Protein AF-A0A6M4AV89-F1 (afdb_monomer_lite)

Structure (mmCIF, N/CA/C/O backbone):
data_AF-A0A6M4AV89-F1
#
_entry.id   AF-A0A6M4AV89-F1
#
loop_
_atom_site.group_PDB
_atom_site.id
_atom_site.type_symbol
_atom_site.label_atom_id
_atom_site.label_alt_id
_atom_site.label_comp_id
_atom_site.label_asym_id
_atom_site.label_entity_id
_atom_site.label_seq_id
_atom_site.pdbx_PDB_ins_code
_atom_site.Cartn_x
_atom_site.Cartn_y
_atom_site.Cartn_z
_atom_site.occupancy
_atom_site.B_iso_or_equiv
_atom_site.auth_seq_id
_atom_site.auth_comp_id
_atom_site.auth_asym_id
_atom_site.auth_atom_id
_atom_site.pdbx_PDB_model_num
ATOM 1 N N . MET A 1 1 ? 10.398 15.473 -44.455 1.00 36.03 1 MET A N 1
ATOM 2 C CA . MET A 1 1 ? 11.781 16.001 -44.522 1.00 36.03 1 MET A CA 1
ATOM 3 C C . MET A 1 1 ? 12.143 16.420 -43.102 1.00 36.03 1 MET A C 1
ATOM 5 O O . MET A 1 1 ? 11.393 17.194 -42.537 1.00 36.03 1 MET A O 1
ATOM 9 N N . ASN A 1 2 ? 12.982 15.649 -42.394 1.00 41.22 2 ASN A N 1
ATOM 10 C CA . ASN A 1 2 ? 14.426 15.905 -42.188 1.00 41.22 2 ASN A CA 1
ATOM 11 C C . ASN A 1 2 ? 14.692 17.334 -41.681 1.00 41.22 2 ASN A C 1
ATOM 13 O O . ASN A 1 2 ? 14.218 18.261 -42.315 1.00 41.22 2 ASN A O 1
ATOM 17 N N . LYS A 1 3 ? 15.496 17.655 -40.669 1.00 43.97 3 LYS A N 1
ATOM 18 C CA . LYS A 1 3 ? 16.497 17.012 -39.793 1.00 43.97 3 LYS A CA 1
ATOM 19 C C . LYS A 1 3 ? 16.878 18.152 -38.812 1.00 43.97 3 LYS A C 1
ATOM 21 O O . LYS A 1 3 ? 16.867 19.303 -39.225 1.00 43.97 3 LYS A O 1
ATOM 26 N N . GLY A 1 4 ? 17.160 17.908 -37.538 1.00 44.53 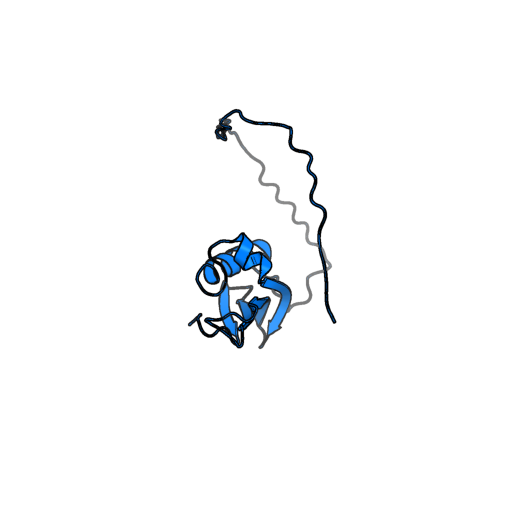4 GLY A N 1
ATOM 27 C CA . GLY A 1 4 ? 18.550 17.876 -37.059 1.00 44.53 4 GLY A CA 1
ATOM 28 C C . GLY A 1 4 ? 18.720 18.804 -35.841 1.00 44.53 4 GLY A C 1
ATOM 29 O O . GLY A 1 4 ? 18.225 19.920 -35.861 1.00 44.53 4 GLY A O 1
ATOM 30 N N . GLN A 1 5 ? 19.139 18.254 -34.698 1.00 44.72 5 GLN A N 1
ATOM 31 C CA . GLN A 1 5 ? 20.504 18.295 -34.125 1.00 44.72 5 GLN A CA 1
ATOM 32 C C . GLN A 1 5 ? 20.781 19.564 -33.284 1.00 44.72 5 GLN A C 1
ATOM 34 O O . GLN A 1 5 ? 20.755 20.667 -33.807 1.00 44.72 5 GLN A O 1
ATOM 39 N N . TRP A 1 6 ? 20.802 19.448 -31.946 1.00 43.47 6 TRP A N 1
ATOM 40 C CA . TRP A 1 6 ? 21.954 19.208 -31.036 1.00 43.47 6 TRP A CA 1
ATOM 41 C C . TRP A 1 6 ? 22.840 20.438 -30.795 1.00 43.47 6 TRP A C 1
ATOM 43 O O . TRP A 1 6 ? 23.576 20.810 -31.697 1.00 43.47 6 TRP A O 1
ATOM 53 N N . ILE A 1 7 ? 22.895 20.928 -29.543 1.00 48.75 7 ILE A N 1
ATOM 54 C CA . ILE A 1 7 ? 24.141 21.393 -28.902 1.00 48.75 7 ILE A CA 1
ATOM 55 C C . ILE A 1 7 ? 24.148 20.970 -27.421 1.00 48.75 7 ILE A C 1
ATOM 57 O O . ILE A 1 7 ? 23.231 21.261 -26.658 1.00 48.75 7 ILE A O 1
ATOM 61 N N . ILE A 1 8 ? 25.223 20.269 -27.064 1.00 50.84 8 ILE A N 1
ATOM 62 C CA . ILE A 1 8 ? 25.720 19.930 -25.726 1.00 50.84 8 ILE A CA 1
ATOM 63 C C . ILE A 1 8 ? 26.709 21.031 -25.315 1.00 50.84 8 ILE A C 1
ATOM 65 O O . ILE A 1 8 ? 27.507 21.422 -26.162 1.00 50.84 8 ILE A O 1
ATOM 69 N N . SER A 1 9 ? 26.707 21.476 -24.050 1.00 49.97 9 SER A N 1
ATOM 70 C CA . SER A 1 9 ? 27.869 21.976 -23.263 1.00 49.97 9 SER A CA 1
ATOM 71 C C . SER A 1 9 ? 27.357 22.398 -21.872 1.00 49.97 9 SER A C 1
ATOM 73 O O . SER A 1 9 ? 26.576 23.333 -21.772 1.00 49.97 9 SER A O 1
ATOM 75 N N . ALA A 1 10 ? 27.505 21.587 -20.821 1.00 47.47 10 ALA A N 1
ATOM 76 C CA . ALA A 1 10 ? 28.694 21.394 -19.978 1.00 47.47 10 ALA A CA 1
ATOM 77 C C . ALA A 1 10 ? 28.934 22.537 -18.973 1.00 47.47 10 ALA A C 1
ATOM 79 O O . ALA A 1 10 ? 29.407 23.594 -19.358 1.00 47.47 10 ALA A O 1
ATOM 80 N N . PHE A 1 11 ? 28.711 22.257 -17.683 1.00 42.94 11 PHE A N 1
ATOM 81 C CA . PHE A 1 11 ? 29.617 22.662 -16.604 1.00 42.94 11 PHE A CA 1
ATOM 82 C C . PHE A 1 11 ? 29.656 21.554 -15.544 1.00 42.94 11 PHE A C 1
ATOM 84 O O . PHE A 1 11 ? 28.674 21.266 -14.866 1.00 42.94 11 PHE A O 1
ATOM 91 N N . VAL A 1 12 ? 30.820 20.914 -15.458 1.00 42.62 12 VAL A N 1
ATOM 92 C CA . VAL A 1 12 ? 31.272 20.073 -14.349 1.00 42.62 12 VAL A CA 1
ATOM 93 C C . VAL A 1 12 ? 32.083 20.976 -13.425 1.00 42.62 12 VAL A C 1
ATOM 95 O O . VAL A 1 12 ? 32.993 21.632 -13.923 1.00 42.62 12 VAL A O 1
ATOM 98 N N . ALA A 1 13 ? 31.791 20.986 -12.121 1.00 39.78 13 ALA A N 1
ATOM 99 C CA . ALA A 1 13 ? 32.787 20.961 -11.037 1.00 39.78 13 ALA A CA 1
ATOM 100 C C . ALA A 1 13 ? 32.139 21.200 -9.661 1.00 39.78 13 ALA A C 1
ATOM 102 O O . ALA A 1 13 ? 31.428 22.180 -9.463 1.00 39.78 13 ALA A O 1
ATOM 103 N N . GLY A 1 14 ? 32.491 20.343 -8.699 1.00 36.69 14 GLY A N 1
ATOM 104 C CA . GLY A 1 14 ? 32.266 20.529 -7.262 1.00 36.69 14 GLY A CA 1
ATOM 105 C C . GLY A 1 14 ? 31.293 19.492 -6.693 1.00 36.69 14 GLY A C 1
ATOM 106 O O . GLY A 1 14 ? 30.134 19.475 -7.065 1.00 36.69 14 GLY A O 1
ATOM 107 N N . ALA A 1 15 ? 31.661 18.580 -5.802 1.00 44.16 15 ALA A N 1
ATOM 108 C CA . ALA A 1 15 ? 32.917 18.345 -5.117 1.00 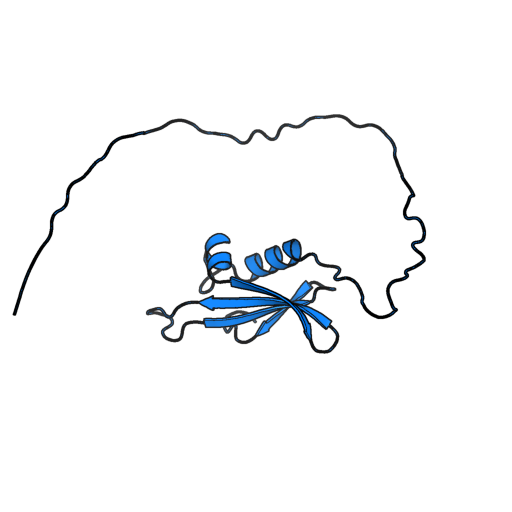44.16 15 ALA A CA 1
ATOM 109 C C . ALA A 1 15 ? 32.973 16.856 -4.739 1.00 44.16 15 ALA A C 1
ATOM 111 O O . ALA A 1 15 ? 31.962 16.246 -4.393 1.00 44.16 15 ALA A O 1
ATOM 112 N N . LEU A 1 16 ? 34.166 16.276 -4.830 1.00 43.59 16 LEU A N 1
ATOM 113 C CA . LEU A 1 16 ? 34.458 14.928 -4.370 1.00 43.59 16 LEU A CA 1
ATOM 114 C C . LEU A 1 16 ? 34.779 14.954 -2.874 1.00 43.59 16 LEU A C 1
ATOM 116 O O . LEU A 1 16 ? 35.595 15.757 -2.436 1.00 43.59 16 LEU A O 1
ATOM 120 N N . ALA A 1 17 ? 34.198 13.969 -2.189 1.00 42.19 17 ALA A N 1
ATOM 121 C CA . ALA A 1 17 ? 34.694 13.289 -0.997 1.00 42.19 17 ALA A CA 1
ATOM 122 C C . ALA A 1 17 ? 34.811 14.095 0.305 1.00 42.19 17 ALA A C 1
ATOM 124 O O . ALA A 1 17 ? 35.595 15.027 0.428 1.00 42.19 17 ALA A O 1
ATOM 125 N N . THR A 1 18 ? 34.168 13.597 1.362 1.00 42.03 18 THR A N 1
ATOM 126 C CA . THR A 1 18 ? 34.865 12.868 2.441 1.00 42.03 18 THR A CA 1
ATOM 127 C C . THR A 1 18 ? 33.878 12.401 3.516 1.00 42.03 18 THR A C 1
ATOM 129 O O . THR A 1 18 ? 32.930 13.104 3.830 1.00 42.03 18 THR A O 1
ATOM 132 N N . ALA A 1 19 ? 34.162 11.218 4.076 1.00 41.62 19 ALA A N 1
ATOM 133 C CA . ALA A 1 19 ? 33.706 10.697 5.371 1.00 41.62 19 ALA A CA 1
ATOM 134 C C . ALA A 1 19 ? 32.179 10.519 5.558 1.00 41.62 19 ALA A C 1
ATOM 136 O O . ALA A 1 19 ? 31.400 11.453 5.620 1.00 41.62 19 ALA A O 1
ATOM 137 N N . GLY A 1 20 ? 31.670 9.296 5.697 1.00 46.81 20 GLY A N 1
ATOM 138 C CA . GLY A 1 20 ? 31.985 8.485 6.872 1.00 46.81 20 GLY A CA 1
ATOM 139 C C . GLY A 1 20 ? 31.285 9.014 8.132 1.00 46.81 20 GLY A C 1
ATOM 140 O O . GLY A 1 20 ? 31.933 9.159 9.160 1.00 46.81 20 GLY A O 1
ATOM 141 N N . ALA A 1 21 ? 29.988 9.328 8.065 1.00 38.69 21 ALA A N 1
ATOM 142 C CA . ALA A 1 21 ? 29.195 9.652 9.247 1.00 38.69 21 ALA A CA 1
ATOM 143 C C . ALA A 1 21 ? 28.581 8.366 9.817 1.00 38.69 21 ALA A C 1
ATOM 145 O O . ALA A 1 21 ? 27.478 7.954 9.462 1.00 38.69 21 ALA A O 1
ATOM 146 N N . TYR A 1 22 ? 29.342 7.720 10.697 1.00 46.75 22 TYR A N 1
ATOM 147 C CA . TYR A 1 22 ? 28.799 6.797 11.682 1.00 46.75 22 TYR A CA 1
ATOM 148 C C . TYR A 1 22 ? 27.762 7.561 12.510 1.00 46.75 22 TYR A C 1
ATOM 150 O O . TYR A 1 22 ? 28.108 8.524 13.194 1.00 46.75 22 TYR A O 1
ATOM 158 N N . ILE A 1 23 ? 26.494 7.151 12.460 1.00 51.59 23 ILE A N 1
ATOM 159 C CA . ILE A 1 23 ? 25.507 7.610 13.437 1.00 51.59 23 ILE A CA 1
ATOM 160 C C . ILE A 1 23 ? 25.878 6.931 14.756 1.00 51.59 23 ILE A C 1
ATOM 162 O O . ILE A 1 23 ? 25.564 5.765 14.991 1.00 51.59 23 ILE A O 1
ATOM 166 N N . ALA A 1 24 ? 26.630 7.648 15.588 1.00 43.03 24 ALA A N 1
ATOM 167 C CA . ALA A 1 24 ? 26.874 7.267 16.964 1.00 43.03 24 ALA A CA 1
ATOM 168 C C . ALA A 1 24 ? 25.541 7.339 17.720 1.00 43.03 24 ALA A C 1
ATOM 170 O O . ALA A 1 24 ? 24.963 8.411 17.894 1.00 43.03 24 ALA A O 1
ATOM 171 N N . ILE A 1 25 ? 25.052 6.179 18.157 1.00 53.78 25 ILE A N 1
ATOM 172 C CA . ILE A 1 25 ? 23.969 6.060 19.130 1.00 53.78 25 ILE A CA 1
ATOM 173 C C . ILE A 1 25 ? 24.508 6.637 20.440 1.00 53.78 25 ILE A C 1
ATOM 175 O O . ILE A 1 25 ? 25.308 6.001 21.129 1.00 53.78 25 ILE A O 1
ATOM 179 N N . GLN A 1 26 ? 24.126 7.871 20.756 1.00 41.09 26 GLN A N 1
ATOM 180 C CA . GLN A 1 26 ? 24.494 8.516 22.008 1.00 41.09 26 GLN A CA 1
ATOM 181 C C . GLN A 1 26 ? 23.652 7.896 23.131 1.00 41.09 26 GLN A C 1
ATOM 183 O O . GLN A 1 26 ? 22.499 8.258 23.352 1.00 41.09 26 GLN A O 1
ATOM 188 N N . TRP A 1 27 ? 24.228 6.908 23.817 1.00 44.50 27 TRP A N 1
ATOM 189 C CA . TRP A 1 27 ? 23.701 6.369 25.067 1.00 44.50 27 TRP A CA 1
ATOM 190 C C . TRP A 1 27 ? 23.871 7.415 26.167 1.00 44.50 27 TRP A C 1
ATOM 192 O O . TRP A 1 27 ? 24.922 7.493 26.801 1.00 44.50 27 TRP A O 1
ATOM 202 N N . ASN A 1 28 ? 22.841 8.229 26.393 1.00 58.66 28 ASN A N 1
ATOM 203 C CA . ASN A 1 28 ? 22.776 9.079 27.572 1.00 58.66 28 ASN A CA 1
ATOM 204 C C . ASN A 1 28 ? 22.069 8.307 28.693 1.00 58.66 28 ASN A C 1
ATOM 206 O O . ASN A 1 28 ? 20.844 8.200 28.737 1.00 58.66 28 ASN A O 1
ATOM 210 N N . ALA A 1 29 ? 22.871 7.710 29.570 1.00 51.22 29 ALA A N 1
ATOM 211 C CA . ALA A 1 29 ? 22.414 7.107 30.809 1.00 51.22 29 ALA A CA 1
ATOM 212 C C . ALA A 1 29 ? 21.998 8.201 31.808 1.00 51.22 29 ALA A C 1
ATOM 214 O O . ALA A 1 29 ? 22.818 9.049 32.147 1.00 51.22 29 ALA A O 1
ATOM 215 N N . MET A 1 30 ? 20.753 8.162 32.293 1.00 49.91 30 MET A N 1
ATOM 216 C CA . MET A 1 30 ? 20.400 7.902 33.705 1.00 49.91 30 MET A CA 1
ATOM 217 C C . MET A 1 30 ? 18.924 8.272 34.006 1.00 49.91 30 MET A C 1
ATOM 219 O O . MET A 1 30 ? 18.468 9.328 33.573 1.00 49.91 30 MET A O 1
ATOM 223 N N . PRO A 1 31 ? 18.183 7.429 34.760 1.00 66.81 31 PRO A N 1
ATOM 224 C CA . PRO A 1 31 ? 16.882 7.747 35.368 1.00 66.81 31 PRO A CA 1
ATOM 225 C C . PRO A 1 31 ? 17.104 8.474 36.722 1.00 66.81 31 PRO A C 1
ATOM 227 O O . PRO A 1 31 ? 18.223 8.408 37.242 1.00 66.81 31 PRO A O 1
ATOM 230 N N . PRO A 1 32 ? 16.111 9.180 37.309 1.00 53.97 32 PRO A N 1
ATOM 231 C CA . PRO A 1 32 ? 15.080 8.497 38.102 1.00 53.97 32 PRO A CA 1
ATOM 232 C C . PRO A 1 32 ? 13.668 9.134 38.072 1.00 53.97 32 PRO A C 1
ATOM 234 O O . PRO A 1 32 ? 13.478 10.302 37.765 1.00 53.97 32 PRO A O 1
ATOM 237 N N . GLU A 1 33 ? 12.698 8.300 38.452 1.00 48.09 33 GLU A N 1
ATOM 238 C CA . GLU A 1 33 ? 11.525 8.631 39.277 1.00 48.09 33 GLU A CA 1
ATOM 239 C C . GLU A 1 33 ? 10.485 9.653 38.781 1.00 48.09 33 GLU A C 1
ATOM 241 O O . GLU A 1 33 ? 10.640 10.864 38.862 1.00 48.09 33 GLU A O 1
ATOM 246 N N . GLY A 1 34 ? 9.305 9.104 38.475 1.00 50.31 34 GLY A N 1
ATOM 247 C CA . GLY A 1 34 ? 8.061 9.610 39.049 1.00 50.31 34 GLY A CA 1
ATOM 248 C C . GLY A 1 34 ? 7.436 10.819 38.366 1.00 50.31 34 GLY A C 1
ATOM 249 O O . GLY A 1 34 ? 7.709 11.955 38.727 1.00 50.31 34 GLY A O 1
ATOM 250 N N . GLN A 1 35 ? 6.452 10.551 37.507 1.00 49.53 35 GLN A N 1
ATOM 251 C CA . GLN A 1 35 ? 5.202 11.314 37.486 1.00 49.53 35 GLN A CA 1
ATOM 252 C C . GLN A 1 35 ? 4.129 10.504 36.755 1.00 49.53 35 GLN A C 1
ATOM 254 O O . GLN A 1 35 ? 3.937 10.583 35.546 1.00 49.53 35 GLN A O 1
ATOM 259 N N . ALA A 1 36 ? 3.420 9.692 37.538 1.00 55.38 36 ALA A N 1
ATOM 260 C CA . ALA A 1 36 ? 2.031 9.401 37.249 1.00 55.38 36 ALA A CA 1
ATOM 261 C C . ALA A 1 36 ? 1.265 10.726 37.369 1.00 55.38 36 ALA A C 1
ATOM 263 O O . ALA A 1 36 ? 0.911 11.143 38.470 1.00 55.38 36 ALA A O 1
ATOM 264 N N . SER A 1 37 ? 1.039 11.401 36.246 1.00 52.88 37 SER A N 1
ATOM 265 C CA . SER A 1 37 ? 0.040 12.462 36.162 1.00 52.88 37 SER A CA 1
ATOM 266 C C . SER A 1 37 ? -1.243 11.848 35.632 1.00 52.88 37 SER A C 1
ATOM 268 O O . SER A 1 37 ? -1.488 11.768 34.432 1.00 52.88 37 SER A O 1
ATOM 270 N N . ALA A 1 38 ? -2.042 11.372 36.584 1.00 54.19 38 ALA A N 1
ATOM 271 C CA . ALA A 1 38 ? -3.478 11.272 36.438 1.00 54.19 38 ALA A CA 1
ATOM 272 C C . ALA A 1 38 ? -4.025 12.693 36.247 1.00 54.19 38 ALA A C 1
ATOM 274 O O . ALA A 1 38 ? -4.198 13.429 37.213 1.00 54.19 38 ALA A O 1
ATOM 275 N N . ASP A 1 39 ? -4.247 13.087 34.998 1.00 52.22 39 ASP A N 1
ATOM 276 C CA . ASP A 1 39 ? -5.026 14.277 34.667 1.00 52.22 39 ASP A CA 1
ATOM 277 C C . ASP A 1 39 ? -5.698 14.082 33.298 1.00 52.22 39 ASP A C 1
ATOM 279 O O . ASP A 1 39 ? -5.430 14.793 32.338 1.00 52.22 39 ASP A O 1
ATOM 283 N N . ASP A 1 40 ? -6.575 13.077 33.203 1.00 41.75 40 ASP A N 1
ATOM 284 C CA . ASP A 1 40 ? -7.628 13.065 32.182 1.00 41.75 40 ASP A CA 1
ATOM 285 C C . ASP A 1 40 ? -8.945 13.388 32.889 1.00 41.75 40 ASP A C 1
ATOM 287 O O . ASP A 1 40 ? -9.735 12.536 33.307 1.00 41.75 40 ASP A O 1
ATOM 291 N N . ARG A 1 41 ? -9.094 14.688 33.160 1.00 52.62 41 ARG A N 1
ATOM 292 C CA . ARG A 1 41 ? -10.342 15.309 33.587 1.00 52.62 41 ARG A CA 1
ATOM 293 C C . ARG A 1 41 ? -11.451 14.877 32.636 1.00 52.62 41 ARG A C 1
ATOM 295 O O . ARG A 1 41 ? -11.374 15.108 31.435 1.00 52.62 41 ARG A O 1
ATOM 302 N N . ALA A 1 42 ? -12.511 14.329 33.222 1.00 48.62 42 ALA A N 1
ATOM 303 C CA . ALA A 1 42 ? -13.796 14.106 32.587 1.00 48.62 42 ALA A CA 1
ATOM 304 C C . ALA A 1 42 ? -14.227 15.345 31.782 1.00 48.62 42 ALA A C 1
ATOM 306 O O . ALA A 1 42 ? -14.687 16.342 32.339 1.00 48.62 42 ALA A O 1
ATOM 307 N N . ASN A 1 43 ? -14.062 15.270 30.463 1.00 52.72 43 ASN A N 1
ATOM 308 C CA . ASN A 1 43 ? -14.690 16.174 29.517 1.00 52.72 43 ASN A CA 1
ATOM 309 C C . ASN A 1 43 ? -16.173 15.762 29.398 1.00 52.72 43 ASN A C 1
ATOM 311 O O . ASN A 1 43 ? -16.448 14.647 28.952 1.00 52.72 43 ASN A O 1
ATOM 315 N N . PRO A 1 44 ? -17.141 16.612 29.790 1.00 53.44 44 PRO A N 1
ATOM 316 C CA . PRO A 1 44 ? -18.569 16.296 29.721 1.00 53.44 44 PRO A CA 1
ATOM 317 C C . PRO A 1 44 ? -19.135 16.275 28.289 1.00 53.44 44 PRO A C 1
ATOM 319 O O . PRO A 1 44 ? -20.302 15.941 28.106 1.00 53.44 44 PRO A O 1
ATOM 322 N N . ASN A 1 45 ? -18.322 16.560 27.267 1.00 47.41 45 ASN A N 1
ATOM 323 C CA . ASN A 1 45 ? -18.639 16.230 25.877 1.00 47.41 45 ASN A CA 1
ATOM 324 C C . ASN A 1 45 ? -18.162 14.805 25.575 1.00 47.41 45 ASN A C 1
ATOM 326 O O . ASN A 1 45 ? -17.172 14.599 24.873 1.00 47.41 45 ASN A O 1
ATOM 330 N N . GLY A 1 46 ? -18.841 13.823 26.171 1.00 45.38 46 GLY A N 1
ATOM 331 C CA . GLY A 1 46 ? -18.574 12.413 25.910 1.00 45.38 46 GLY A CA 1
ATOM 332 C C . GLY A 1 46 ? -18.681 12.113 24.408 1.00 45.38 46 GLY A C 1
ATOM 333 O O . GLY A 1 46 ? -19.586 12.642 23.753 1.00 45.38 46 GLY A O 1
ATOM 334 N N . PRO A 1 47 ? -17.780 11.292 23.837 1.00 49.72 47 PRO A N 1
ATOM 335 C CA . PRO A 1 47 ? -17.928 10.855 22.459 1.00 49.72 47 PRO A CA 1
ATOM 336 C C . PRO A 1 47 ? -19.282 10.161 22.338 1.00 49.72 47 PRO A C 1
ATOM 338 O O . PRO A 1 47 ? -19.608 9.271 23.129 1.00 49.72 47 PRO A O 1
ATOM 341 N N . MET A 1 48 ? -20.093 10.604 21.378 1.00 48.69 48 MET A N 1
ATOM 342 C CA . MET A 1 48 ? -21.332 9.922 21.033 1.00 48.69 48 MET A CA 1
ATOM 343 C C . MET A 1 48 ? -21.028 8.431 20.864 1.00 48.69 48 MET A C 1
ATOM 345 O O . MET A 1 48 ? -20.124 8.048 20.118 1.00 48.69 48 MET A O 1
ATOM 349 N N . ALA A 1 49 ? -21.742 7.603 21.624 1.00 47.03 49 ALA A N 1
ATOM 350 C CA . ALA A 1 49 ? -21.596 6.160 21.620 1.00 47.03 49 ALA A CA 1
ATOM 351 C C . ALA A 1 49 ? -21.666 5.626 20.179 1.00 47.03 49 ALA A C 1
ATOM 353 O O . ALA A 1 49 ? -22.708 5.715 19.535 1.00 47.03 49 ALA A O 1
ATOM 354 N N . GLY A 1 50 ? -20.551 5.086 19.680 1.00 50.75 50 GLY A N 1
ATOM 355 C CA . GLY A 1 50 ? -20.522 4.331 18.425 1.00 50.75 50 GLY A CA 1
ATOM 356 C C . GLY A 1 50 ? -19.272 4.488 17.560 1.00 50.75 50 GLY A C 1
ATOM 357 O O . GLY A 1 50 ? -19.032 3.626 16.723 1.00 50.75 50 GLY A O 1
ATOM 358 N N . GLN A 1 51 ? -18.451 5.524 17.748 1.00 48.03 51 GLN A N 1
ATOM 359 C CA . GLN A 1 51 ? -17.205 5.681 16.985 1.00 48.03 51 GLN A CA 1
ATOM 360 C C . GLN A 1 51 ? -16.015 5.216 17.823 1.00 48.03 51 GLN A C 1
ATOM 362 O O . GLN A 1 51 ? -15.423 5.984 18.577 1.00 48.03 51 GLN A O 1
ATOM 367 N N . THR A 1 52 ? -15.670 3.931 17.722 1.00 59.22 52 THR A N 1
ATOM 368 C CA . THR A 1 52 ? -14.387 3.438 18.232 1.00 59.22 52 THR A CA 1
ATOM 369 C C . THR A 1 52 ? -13.271 4.136 17.467 1.00 59.22 52 THR A C 1
ATOM 371 O O . THR A 1 52 ? -13.114 3.913 16.265 1.00 59.22 52 THR A O 1
ATOM 374 N N . SER A 1 53 ? -12.514 4.990 18.158 1.00 67.56 53 SER A N 1
ATOM 375 C CA . SER A 1 53 ? -11.294 5.581 17.613 1.00 67.56 53 SER A CA 1
ATOM 376 C C . SER A 1 53 ? -10.401 4.475 17.038 1.00 67.56 53 SER A C 1
ATOM 378 O O . SER A 1 53 ? -10.259 3.429 17.683 1.00 67.56 53 SER A O 1
ATOM 380 N N . PRO A 1 54 ? -9.810 4.673 15.846 1.00 70.94 54 PRO A N 1
ATOM 381 C CA . PRO A 1 54 ? -8.934 3.678 15.243 1.00 70.94 54 PRO A CA 1
ATOM 382 C C . PRO A 1 54 ? -7.781 3.363 16.205 1.00 70.94 54 PRO A C 1
ATOM 384 O O . PRO A 1 54 ? -7.133 4.268 16.732 1.00 70.94 54 PRO A O 1
ATOM 387 N N . ARG A 1 55 ? -7.547 2.071 16.464 1.00 83.19 55 ARG A N 1
ATOM 388 C CA . ARG A 1 55 ? -6.454 1.615 17.340 1.00 83.19 55 ARG A CA 1
ATOM 389 C C . ARG A 1 55 ? -5.095 1.753 16.663 1.00 83.19 55 ARG A C 1
ATOM 391 O O . ARG A 1 55 ? -4.101 2.026 17.327 1.00 83.19 55 ARG A O 1
ATOM 398 N N . LEU A 1 56 ? -5.060 1.564 15.348 1.00 88.56 56 LEU A N 1
ATOM 399 C CA . LEU A 1 56 ? -3.895 1.798 14.509 1.00 88.56 56 LEU A CA 1
ATOM 400 C C . LEU A 1 56 ? -3.867 3.246 14.033 1.00 88.56 56 LEU A C 1
ATOM 402 O O . LEU A 1 56 ? -4.805 3.717 13.385 1.00 88.56 56 LEU A O 1
ATOM 406 N N . SER A 1 57 ? -2.751 3.922 14.301 1.00 90.56 57 SER A N 1
ATOM 407 C CA . SER A 1 57 ? -2.449 5.206 13.677 1.00 90.56 57 SER A CA 1
ATOM 408 C C . SER A 1 57 ? -2.168 5.029 12.185 1.00 90.56 57 SER A C 1
ATOM 410 O O . SER A 1 57 ? -1.709 3.972 11.744 1.00 90.56 57 SER A O 1
ATOM 412 N N . GLU A 1 58 ? -2.389 6.090 11.411 1.00 89.88 58 GLU A N 1
ATOM 413 C CA . GLU A 1 58 ? -2.104 6.110 9.973 1.00 89.88 58 GLU A CA 1
ATOM 414 C C . GLU A 1 58 ? -0.648 5.733 9.676 1.00 89.88 58 GLU A C 1
ATOM 416 O O . GLU A 1 58 ? -0.389 4.919 8.800 1.00 89.88 58 GLU A O 1
ATOM 421 N N . GLN A 1 59 ? 0.310 6.255 10.449 1.00 91.31 59 GLN A N 1
ATOM 422 C CA . GLN A 1 59 ? 1.735 5.965 10.266 1.00 91.31 59 GLN A CA 1
ATOM 423 C C . GLN A 1 59 ? 2.073 4.490 10.532 1.00 91.31 59 GLN A C 1
ATOM 425 O O . GLN A 1 59 ? 2.886 3.894 9.817 1.00 91.31 59 GLN A O 1
ATOM 430 N N . ALA A 1 60 ? 1.451 3.883 11.547 1.00 91.44 60 ALA A N 1
ATOM 431 C CA . ALA A 1 60 ? 1.638 2.465 11.833 1.00 91.44 60 ALA A CA 1
ATOM 432 C C . ALA A 1 60 ? 1.049 1.609 10.705 1.00 91.44 60 ALA A C 1
ATOM 434 O O . ALA A 1 60 ? 1.713 0.704 10.203 1.00 91.44 60 ALA A O 1
ATOM 435 N N . ALA A 1 61 ? -0.155 1.946 10.245 1.00 93.25 61 ALA A N 1
ATOM 436 C CA . ALA A 1 61 ? -0.809 1.238 9.158 1.00 93.25 61 ALA A CA 1
ATOM 437 C C . ALA A 1 61 ? -0.086 1.444 7.807 1.00 93.25 61 ALA A C 1
ATOM 439 O O . ALA A 1 61 ? 0.090 0.485 7.064 1.00 93.25 61 ALA A O 1
ATOM 440 N N . GLN A 1 62 ? 0.468 2.629 7.534 1.00 93.19 62 GLN A N 1
ATOM 441 C CA . GLN A 1 62 ? 1.327 2.881 6.371 1.00 93.19 62 GLN A CA 1
ATOM 442 C C . GLN A 1 62 ? 2.604 2.037 6.418 1.00 93.19 62 GLN A C 1
ATOM 444 O O . GLN A 1 62 ? 3.033 1.508 5.396 1.00 93.19 62 GLN A O 1
ATOM 449 N N . THR A 1 63 ? 3.214 1.891 7.596 1.00 93.50 63 THR A N 1
ATOM 450 C CA . THR A 1 63 ? 4.399 1.036 7.758 1.00 93.50 63 THR A CA 1
ATOM 451 C C . THR A 1 63 ? 4.071 -0.414 7.406 1.00 93.50 63 THR A C 1
ATOM 453 O O . THR A 1 63 ? 4.832 -1.046 6.674 1.00 93.50 63 THR A O 1
ATOM 456 N N . ILE A 1 64 ? 2.918 -0.914 7.864 1.00 93.31 64 ILE A N 1
ATOM 457 C CA . ILE A 1 64 ? 2.418 -2.251 7.515 1.00 93.31 64 ILE A CA 1
ATOM 458 C C . ILE A 1 64 ? 2.187 -2.343 6.001 1.00 93.31 64 ILE A C 1
ATOM 460 O O . ILE A 1 64 ? 2.731 -3.240 5.367 1.00 93.31 64 ILE A O 1
ATOM 464 N N . ALA A 1 65 ? 1.475 -1.378 5.409 1.00 94.12 65 ALA A N 1
ATOM 465 C CA . ALA A 1 65 ? 1.197 -1.329 3.974 1.00 94.12 65 ALA A CA 1
ATOM 466 C C . ALA A 1 65 ? 2.474 -1.411 3.126 1.00 94.12 65 ALA A C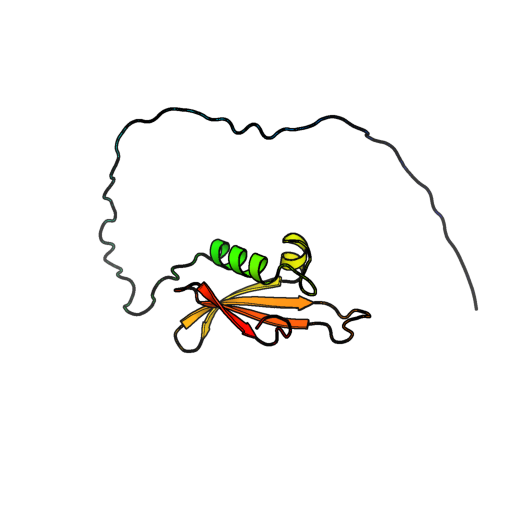 1
ATOM 468 O O . ALA A 1 65 ? 2.569 -2.220 2.203 1.00 94.12 65 ALA A O 1
ATOM 469 N N . VAL A 1 66 ? 3.483 -0.605 3.468 1.00 94.38 66 VAL A N 1
ATOM 470 C CA . VAL A 1 66 ? 4.761 -0.575 2.750 1.00 94.38 66 VAL A CA 1
ATOM 471 C C . VAL A 1 66 ? 5.507 -1.898 2.883 1.00 94.38 66 VAL A C 1
ATOM 473 O O . VAL A 1 66 ? 6.074 -2.364 1.900 1.00 94.38 66 VAL A O 1
ATOM 476 N N . GLN A 1 67 ? 5.509 -2.514 4.069 1.00 94.81 67 GLN A N 1
ATOM 477 C CA . GLN A 1 67 ? 6.145 -3.817 4.270 1.00 94.81 67 GLN A CA 1
ATOM 478 C C . GLN A 1 67 ? 5.438 -4.928 3.487 1.00 94.81 67 GLN A C 1
ATOM 480 O O . GLN A 1 67 ? 6.117 -5.767 2.903 1.00 94.81 67 GLN A O 1
ATOM 485 N N . THR A 1 68 ? 4.104 -4.913 3.431 1.00 93.25 68 THR A N 1
ATOM 486 C CA . THR A 1 68 ? 3.307 -5.877 2.658 1.00 93.25 68 THR A CA 1
ATOM 487 C C . THR A 1 68 ? 3.547 -5.745 1.157 1.00 93.25 68 THR A C 1
ATOM 489 O O . THR A 1 68 ? 3.643 -6.747 0.458 1.00 93.25 68 THR A O 1
ATOM 492 N N . LEU A 1 69 ? 3.657 -4.515 0.657 1.00 93.62 69 LEU A N 1
ATOM 493 C CA . LEU A 1 69 ?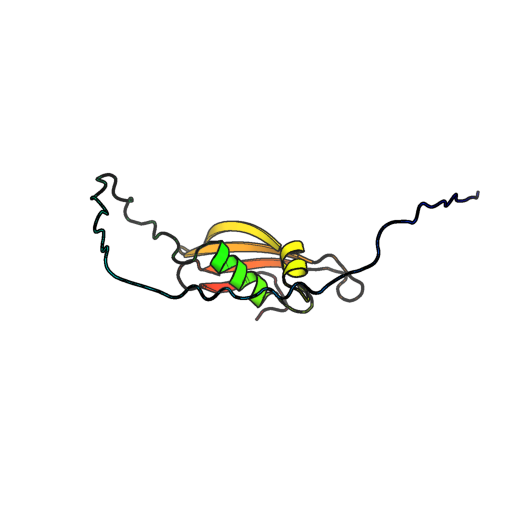 3.858 -4.224 -0.762 1.00 93.62 69 LEU A CA 1
ATOM 494 C C . LEU A 1 69 ? 5.331 -4.262 -1.186 1.00 93.62 69 LEU A C 1
ATOM 496 O O . LEU A 1 69 ? 5.635 -4.012 -2.345 1.00 93.62 69 LEU A O 1
ATOM 500 N N . MET A 1 70 ? 6.274 -4.527 -0.286 1.00 93.56 70 MET A N 1
ATOM 501 C CA . MET A 1 70 ? 7.684 -4.566 -0.660 1.00 93.56 70 MET A CA 1
ATOM 502 C C . MET A 1 70 ? 7.985 -5.842 -1.457 1.00 93.56 70 MET A C 1
ATOM 504 O O . MET A 1 70 ? 7.900 -6.951 -0.938 1.00 93.56 70 MET A O 1
ATOM 508 N N . GLY A 1 71 ? 8.373 -5.683 -2.718 1.00 90.06 71 GLY A N 1
ATOM 509 C CA . GLY A 1 71 ? 8.631 -6.775 -3.650 1.00 90.06 71 GLY A CA 1
ATOM 510 C C . GLY A 1 71 ? 8.271 -6.409 -5.087 1.00 90.06 71 GLY A C 1
ATOM 511 O O . GLY A 1 71 ? 7.707 -5.353 -5.365 1.00 90.06 71 GLY A O 1
ATOM 512 N N . ASP A 1 72 ? 8.610 -7.286 -6.026 1.00 85.75 72 ASP A N 1
ATOM 513 C CA . ASP A 1 72 ? 8.097 -7.182 -7.394 1.00 85.75 72 ASP A CA 1
ATOM 514 C C . ASP A 1 72 ? 6.614 -7.593 -7.406 1.00 85.75 72 ASP A C 1
ATOM 516 O O . ASP A 1 72 ? 6.274 -8.575 -6.741 1.00 85.75 72 ASP A O 1
ATOM 520 N N . PRO A 1 73 ? 5.712 -6.874 -8.097 1.00 90.69 73 PRO A N 1
ATOM 521 C CA . PRO A 1 73 ? 5.917 -5.720 -8.993 1.00 90.69 73 PRO A CA 1
ATOM 522 C C . PRO A 1 73 ? 5.741 -4.339 -8.325 1.00 90.69 73 PRO A C 1
ATOM 524 O O . PRO A 1 73 ? 5.790 -3.306 -8.992 1.00 90.69 73 PRO A O 1
ATOM 527 N N . TYR A 1 74 ? 5.472 -4.298 -7.022 1.00 90.31 74 TYR A N 1
ATOM 528 C CA . TYR A 1 74 ? 4.988 -3.103 -6.324 1.00 90.31 74 TYR A CA 1
ATOM 529 C C . TYR A 1 74 ? 6.095 -2.101 -5.940 1.00 90.31 74 TYR A C 1
ATOM 531 O O . TYR A 1 74 ? 5.852 -0.893 -5.886 1.00 90.31 74 TYR A O 1
ATOM 539 N N . GLY A 1 75 ? 7.318 -2.582 -5.718 1.00 91.94 75 GLY A N 1
ATOM 540 C CA . GLY A 1 75 ? 8.510 -1.782 -5.441 1.00 91.94 75 GLY A CA 1
ATOM 541 C C . GLY A 1 75 ? 9.553 -2.575 -4.656 1.00 91.94 75 GLY A C 1
ATOM 542 O O . GLY A 1 75 ? 9.242 -3.214 -3.657 1.00 91.94 75 GLY A O 1
ATOM 543 N N . ARG A 1 76 ? 10.824 -2.517 -5.063 1.00 92.44 76 ARG A N 1
ATOM 544 C CA . ARG A 1 76 ? 11.924 -3.228 -4.381 1.00 92.44 76 ARG A CA 1
ATOM 545 C C . ARG A 1 76 ? 12.380 -2.520 -3.110 1.00 92.44 76 ARG A C 1
ATOM 547 O O . ARG A 1 76 ? 13.079 -3.110 -2.290 1.00 92.44 76 ARG A O 1
ATOM 554 N N . THR A 1 77 ? 12.016 -1.251 -2.962 1.00 94.38 77 THR A N 1
ATOM 555 C CA . THR A 1 77 ? 12.335 -0.425 -1.797 1.00 94.38 77 THR A CA 1
ATOM 556 C C . THR A 1 77 ? 11.084 0.256 -1.261 1.00 94.38 77 THR A C 1
ATOM 558 O O . THR A 1 77 ? 10.132 0.504 -2.000 1.00 94.38 77 THR A O 1
ATOM 561 N N . SER A 1 78 ? 11.110 0.644 0.014 1.00 93.06 78 SER A N 1
ATOM 562 C CA . SER A 1 78 ? 10.024 1.413 0.634 1.00 93.06 78 SER A CA 1
ATOM 563 C C . SER A 1 78 ? 9.704 2.709 -0.119 1.00 93.06 78 SER A C 1
ATOM 565 O O . SER A 1 78 ? 8.539 3.074 -0.242 1.00 93.06 78 SER A O 1
ATOM 567 N N . ALA A 1 79 ? 10.717 3.386 -0.668 1.00 92.88 79 ALA A N 1
ATOM 568 C CA . ALA A 1 79 ? 10.539 4.608 -1.449 1.00 92.88 79 ALA A CA 1
ATOM 569 C C . ALA A 1 79 ? 9.818 4.360 -2.785 1.00 92.88 79 ALA A C 1
ATOM 571 O O . ALA A 1 79 ? 8.983 5.166 -3.191 1.00 92.88 79 ALA A O 1
ATOM 572 N N . GLU A 1 80 ? 10.113 3.247 -3.461 1.00 92.50 80 GLU A N 1
ATOM 573 C CA . GLU A 1 80 ? 9.410 2.859 -4.690 1.00 92.50 80 GLU A CA 1
ATOM 574 C C . GLU A 1 80 ? 7.952 2.499 -4.409 1.00 92.50 80 GLU A C 1
ATOM 576 O O . GLU A 1 80 ? 7.064 2.976 -5.111 1.00 92.50 80 GLU A O 1
ATOM 581 N N . VAL A 1 81 ? 7.701 1.738 -3.341 1.00 94.12 81 VAL A N 1
ATOM 582 C CA . VAL A 1 81 ? 6.340 1.403 -2.908 1.00 94.12 81 VAL A CA 1
ATOM 583 C C . VAL A 1 81 ? 5.549 2.672 -2.592 1.00 94.12 81 VAL A C 1
ATOM 585 O O . VAL A 1 81 ? 4.450 2.854 -3.105 1.00 94.12 81 VAL A O 1
ATOM 588 N N . LEU A 1 82 ? 6.121 3.594 -1.811 1.00 93.44 82 LEU A N 1
ATOM 589 C CA . LEU A 1 82 ? 5.478 4.869 -1.477 1.00 93.44 82 LEU A CA 1
ATOM 590 C C .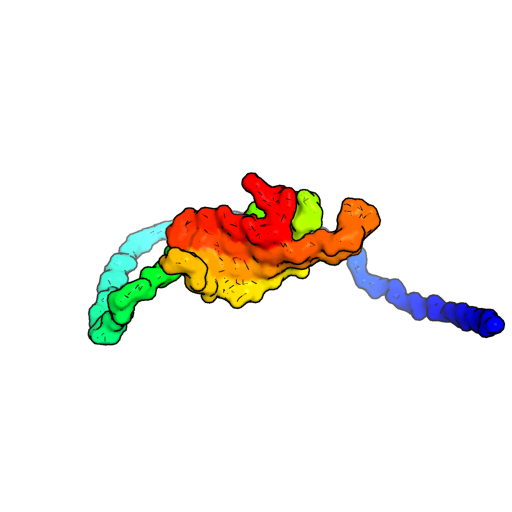 LEU A 1 82 ? 5.199 5.732 -2.711 1.00 93.44 82 LEU A C 1
ATOM 592 O O . LEU A 1 82 ? 4.183 6.412 -2.752 1.00 93.44 82 LEU A O 1
ATOM 596 N N . LYS A 1 83 ? 6.063 5.699 -3.729 1.00 94.38 83 LYS A N 1
ATOM 597 C CA . LYS A 1 83 ? 5.828 6.409 -4.995 1.00 94.38 83 LYS A CA 1
ATOM 598 C C . LYS A 1 83 ? 4.624 5.846 -5.757 1.00 94.38 83 LYS A C 1
ATOM 600 O O . LYS A 1 83 ? 3.920 6.599 -6.426 1.00 94.38 83 LYS A O 1
ATOM 605 N N . ASN A 1 84 ? 4.411 4.539 -5.664 1.00 92.88 84 ASN A N 1
ATOM 606 C CA . ASN A 1 84 ? 3.320 3.831 -6.328 1.00 92.88 84 ASN A CA 1
ATOM 607 C C . ASN A 1 84 ? 2.028 3.799 -5.493 1.00 92.88 84 ASN A C 1
ATOM 609 O O . ASN A 1 84 ? 1.004 3.303 -5.963 1.00 92.88 84 ASN A O 1
ATOM 613 N N . MET A 1 85 ? 2.064 4.322 -4.267 1.00 94.56 85 MET A N 1
ATOM 614 C CA . MET A 1 85 ? 0.974 4.265 -3.304 1.00 94.56 85 MET A CA 1
ATOM 615 C C . MET A 1 85 ? 0.434 5.667 -3.010 1.00 94.56 85 MET A C 1
ATOM 617 O O . MET A 1 85 ? 1.178 6.604 -2.744 1.00 94.56 85 MET A O 1
ATOM 621 N N . THR A 1 86 ? -0.885 5.819 -3.026 1.00 95.50 86 THR A N 1
ATOM 622 C CA . THR A 1 86 ? -1.581 7.071 -2.716 1.00 95.50 86 THR A CA 1
ATOM 623 C C . THR A 1 86 ? -2.525 6.838 -1.544 1.00 95.50 86 THR A C 1
ATOM 625 O O . THR A 1 86 ? -3.429 6.010 -1.630 1.00 95.50 86 THR A O 1
ATOM 628 N N . ALA A 1 87 ? -2.328 7.560 -0.440 1.00 91.44 87 ALA A N 1
ATOM 629 C CA . ALA A 1 87 ? -3.226 7.480 0.710 1.00 91.44 87 ALA A CA 1
ATOM 630 C C . ALA A 1 87 ? -4.606 8.060 0.357 1.00 91.44 87 ALA A C 1
ATOM 632 O O . ALA A 1 87 ? -4.698 9.185 -0.140 1.00 91.44 87 ALA A O 1
ATOM 633 N N . LYS A 1 88 ? -5.672 7.295 0.615 1.00 91.38 88 LYS A N 1
ATOM 634 C CA . LYS A 1 88 ? -7.065 7.775 0.550 1.00 91.38 88 LYS A CA 1
ATOM 635 C C . LYS A 1 88 ? -7.549 8.258 1.914 1.00 91.38 88 LYS A C 1
ATOM 637 O O . LYS A 1 88 ? -8.305 9.222 1.982 1.00 91.38 88 LYS A O 1
ATOM 642 N N . GLY A 1 89 ? -7.054 7.631 2.981 1.00 90.12 89 GLY A N 1
ATOM 643 C CA . GLY A 1 89 ? -7.380 7.959 4.366 1.00 90.12 89 GLY A CA 1
ATOM 644 C C . GLY A 1 89 ? -8.125 6.823 5.062 1.00 90.12 89 GLY A C 1
ATOM 645 O O . GLY A 1 89 ? -8.002 5.661 4.676 1.00 90.12 89 GLY A O 1
ATOM 646 N N . LEU A 1 90 ? -8.860 7.165 6.119 1.00 92.38 90 LEU A N 1
ATOM 647 C CA . LEU A 1 90 ? -9.683 6.224 6.874 1.00 92.38 90 LEU A CA 1
ATOM 648 C C . LEU A 1 90 ? -11.093 6.174 6.274 1.00 92.38 90 LEU A C 1
ATOM 650 O O . LEU A 1 90 ? -11.785 7.191 6.234 1.00 92.38 90 LEU A O 1
ATOM 654 N N . GLU A 1 91 ? -11.534 4.991 5.865 1.00 92.75 91 GLU A N 1
ATOM 655 C CA . GLU A 1 91 ? -12.874 4.736 5.341 1.00 92.75 91 GLU A CA 1
ATOM 656 C C . GLU A 1 91 ? -13.641 3.762 6.241 1.00 92.75 91 GLU A C 1
ATOM 658 O O . GLU A 1 91 ? -13.053 2.970 6.973 1.00 92.75 91 GLU A O 1
ATOM 663 N N . LEU A 1 92 ? -14.974 3.817 6.199 1.00 90.00 92 LEU A N 1
ATOM 664 C CA . LEU A 1 92 ? -15.831 2.848 6.877 1.00 90.00 92 LEU A CA 1
ATOM 665 C C . LEU A 1 92 ? -16.383 1.863 5.844 1.00 90.00 92 LEU A C 1
ATOM 667 O O . LEU A 1 92 ? -17.197 2.238 5.002 1.00 90.00 92 LEU A O 1
ATOM 671 N N . ASN A 1 93 ? -15.982 0.599 5.933 1.00 86.50 93 ASN A N 1
ATOM 672 C CA . ASN A 1 93 ? -16.405 -0.464 5.029 1.00 86.50 93 ASN A CA 1
ATOM 673 C C . ASN A 1 93 ? -17.027 -1.617 5.820 1.00 86.50 93 ASN A C 1
ATOM 675 O O . ASN A 1 93 ? -16.428 -2.120 6.764 1.00 86.50 93 ASN A O 1
ATOM 679 N N . ALA A 1 94 ? -18.250 -2.020 5.467 1.00 86.06 94 ALA A N 1
ATOM 680 C CA . ALA A 1 94 ? -18.986 -3.096 6.143 1.00 86.06 94 ALA A CA 1
ATOM 681 C C . ALA A 1 94 ? -19.025 -2.976 7.690 1.00 86.06 94 ALA A C 1
ATOM 683 O O . ALA A 1 94 ? -19.045 -3.976 8.405 1.00 86.06 94 ALA A O 1
ATOM 684 N N . GLY A 1 95 ? -19.035 -1.744 8.217 1.00 85.56 95 GLY A N 1
ATOM 685 C CA . GLY A 1 95 ? -19.019 -1.471 9.661 1.00 85.56 95 GLY A CA 1
ATOM 686 C C . GLY A 1 95 ? -17.634 -1.532 10.317 1.00 85.56 95 GLY A C 1
ATOM 687 O O . GLY A 1 95 ? -17.540 -1.451 11.539 1.00 85.56 95 GLY A O 1
ATOM 688 N N . GLN A 1 96 ? -16.565 -1.654 9.531 1.00 88.88 96 GLN A N 1
ATOM 689 C CA . GLN A 1 96 ? -15.180 -1.648 9.988 1.00 88.88 96 GLN A CA 1
ATOM 690 C C . GLN A 1 96 ? -14.461 -0.395 9.487 1.00 88.88 96 GLN A C 1
ATOM 692 O O . GLN A 1 96 ? -14.584 -0.025 8.323 1.00 88.88 96 GLN A O 1
ATOM 697 N N . SER A 1 97 ? -13.714 0.267 10.370 1.00 92.62 97 SER A N 1
ATOM 698 C CA . SER A 1 97 ? -12.823 1.360 9.975 1.00 92.62 97 SER A CA 1
ATOM 699 C C . SER A 1 97 ? -11.574 0.765 9.326 1.00 92.62 97 SER A C 1
ATOM 701 O O . SER A 1 97 ? -10.873 -0.013 9.971 1.00 92.62 97 SER A O 1
ATOM 703 N N . GLU A 1 98 ? -11.287 1.125 8.081 1.00 94.75 98 GLU A N 1
ATOM 704 C CA . GLU A 1 98 ? -10.153 0.641 7.296 1.00 94.75 98 GLU A CA 1
ATOM 705 C C . GLU A 1 98 ? -9.316 1.821 6.801 1.00 94.75 98 GLU A C 1
ATOM 707 O O . GLU A 1 98 ? -9.840 2.790 6.261 1.00 94.75 98 GLU A O 1
ATOM 712 N N . TRP A 1 99 ? -8.002 1.743 6.963 1.00 94.50 99 TRP A N 1
ATOM 713 C CA . TRP A 1 99 ? -7.079 2.613 6.256 1.00 94.50 99 TRP A CA 1
ATOM 714 C C . TRP A 1 99 ? -6.936 2.132 4.816 1.00 94.50 99 TRP A C 1
ATOM 716 O O . TRP A 1 99 ? -6.661 0.954 4.587 1.00 94.50 99 TRP A O 1
ATOM 726 N N . VAL A 1 100 ? -7.126 3.034 3.858 1.00 95.50 100 VAL A N 1
ATOM 727 C CA . VAL A 1 100 ? -7.158 2.704 2.432 1.00 95.50 100 VAL A CA 1
ATOM 728 C C . VAL A 1 100 ? -6.017 3.402 1.701 1.00 95.50 100 VAL A C 1
ATOM 730 O O . VAL A 1 100 ? -5.835 4.623 1.791 1.00 95.50 100 VAL A O 1
ATOM 733 N N . TRP A 1 101 ? -5.273 2.618 0.924 1.00 95.94 101 TRP A N 1
ATOM 734 C CA . TRP A 1 101 ? -4.277 3.102 -0.021 1.00 95.94 101 TRP A CA 1
ATOM 735 C C . TRP A 1 101 ? -4.588 2.604 -1.419 1.00 95.94 101 TRP A C 1
ATOM 737 O O . TRP A 1 101 ? -4.760 1.411 -1.640 1.00 95.94 101 TRP A O 1
ATOM 747 N N . GLU A 1 102 ? -4.597 3.517 -2.378 1.00 96.19 102 GLU A N 1
ATOM 748 C CA . GLU A 1 102 ? -4.636 3.175 -3.793 1.00 96.19 102 GLU A CA 1
ATOM 749 C C . GLU A 1 102 ? -3.215 2.865 -4.271 1.00 96.19 102 GLU A C 1
ATOM 751 O O . GLU A 1 102 ? -2.296 3.659 -4.063 1.00 96.19 102 GLU A O 1
ATOM 756 N N . VAL A 1 103 ? -3.028 1.716 -4.914 1.00 95.69 103 VAL A N 1
ATOM 757 C CA . VAL A 1 103 ? -1.743 1.264 -5.453 1.00 95.69 103 VAL A CA 1
ATOM 758 C C . VAL A 1 103 ? -1.830 1.261 -6.973 1.00 95.69 103 VAL A C 1
ATOM 760 O O . VAL A 1 103 ? -2.663 0.567 -7.559 1.00 95.69 103 VAL A O 1
ATOM 763 N N . ARG A 1 104 ? -0.951 2.032 -7.619 1.00 95.06 104 ARG A N 1
ATOM 764 C CA . ARG A 1 104 ? -0.875 2.149 -9.078 1.00 95.06 104 ARG A CA 1
ATOM 765 C C . ARG A 1 104 ? 0.532 1.858 -9.574 1.00 95.06 104 ARG A C 1
ATOM 767 O O . ARG A 1 104 ? 1.463 2.612 -9.303 1.00 95.06 104 ARG A O 1
ATOM 774 N N . ILE A 1 105 ? 0.659 0.801 -10.367 1.00 94.12 105 ILE A N 1
ATOM 775 C CA . ILE A 1 105 ? 1.885 0.438 -11.078 1.00 94.12 105 ILE A CA 1
ATOM 776 C C . ILE A 1 105 ? 1.667 0.712 -12.559 1.00 94.12 105 ILE A C 1
ATOM 778 O O . ILE A 1 105 ? 0.710 0.220 -13.159 1.00 94.12 105 ILE A O 1
ATOM 782 N N . ALA A 1 106 ? 2.544 1.522 -13.148 1.00 92.38 106 ALA A N 1
ATOM 783 C CA . ALA A 1 106 ? 2.469 1.835 -14.567 1.00 92.38 106 ALA A CA 1
ATOM 784 C C . ALA A 1 106 ? 2.702 0.575 -15.426 1.00 92.38 106 ALA A C 1
ATOM 786 O O . ALA A 1 106 ? 3.486 -0.292 -15.033 1.00 92.38 106 ALA A O 1
ATOM 787 N N . PRO A 1 107 ? 2.076 0.488 -16.611 1.00 93.38 107 PRO A N 1
ATOM 788 C CA . PRO A 1 107 ? 2.377 -0.544 -17.592 1.00 93.38 107 PRO A CA 1
ATOM 789 C C . PRO A 1 107 ? 3.870 -0.686 -17.899 1.00 93.38 107 PRO A C 1
ATOM 791 O O . PRO A 1 107 ? 4.576 0.308 -18.081 1.00 93.38 107 PRO A O 1
ATOM 794 N N . SER A 1 108 ? 4.332 -1.926 -18.024 1.00 90.50 108 SER A N 1
ATOM 795 C CA . SER A 1 108 ? 5.702 -2.284 -18.398 1.00 90.50 108 SER A CA 1
ATOM 796 C C . SER A 1 108 ? 5.712 -3.381 -19.469 1.00 90.50 108 SER A C 1
ATOM 798 O O . SER A 1 108 ? 4.665 -3.915 -19.830 1.00 90.50 108 SER A O 1
ATOM 800 N N . ALA A 1 109 ? 6.891 -3.719 -20.001 1.00 90.25 109 ALA A N 1
ATOM 801 C CA . ALA A 1 109 ? 7.025 -4.799 -20.983 1.00 90.25 109 ALA A CA 1
ATOM 802 C C . ALA A 1 109 ? 6.567 -6.157 -20.417 1.00 90.25 109 ALA A C 1
ATOM 804 O O . ALA A 1 109 ? 5.928 -6.932 -21.125 1.00 90.25 109 ALA A O 1
ATOM 805 N N . ASP A 1 110 ? 6.849 -6.403 -19.137 1.00 86.56 110 ASP A N 1
ATOM 806 C CA . ASP A 1 110 ? 6.466 -7.622 -18.421 1.00 86.56 110 ASP A CA 1
ATOM 807 C C . ASP A 1 110 ? 5.015 -7.570 -17.905 1.00 86.56 110 ASP A C 1
ATOM 809 O O . ASP A 1 110 ? 4.407 -8.604 -17.632 1.00 86.56 110 ASP A O 1
ATOM 813 N N . MET A 1 111 ? 4.437 -6.367 -17.792 1.00 87.62 111 MET A N 1
ATOM 814 C CA . MET A 1 111 ? 3.081 -6.134 -17.291 1.00 87.62 111 MET A CA 1
ATOM 815 C C . MET A 1 111 ? 2.375 -5.016 -18.077 1.00 87.62 111 MET A C 1
ATOM 817 O O . MET A 1 111 ? 2.242 -3.891 -17.584 1.00 87.62 111 MET A O 1
ATOM 821 N N . PRO A 1 112 ? 1.899 -5.289 -19.305 1.00 90.00 112 PRO A N 1
ATOM 822 C CA . PRO A 1 112 ? 1.388 -4.261 -20.218 1.00 90.00 112 PRO A CA 1
ATOM 823 C C . PRO A 1 112 ? 0.087 -3.594 -19.751 1.00 90.00 112 PRO A C 1
ATOM 825 O O . PRO A 1 112 ? -0.260 -2.515 -20.224 1.00 90.00 112 PRO A O 1
ATOM 828 N N . GLN A 1 113 ? -0.635 -4.211 -18.821 1.00 91.75 113 GLN A N 1
ATOM 829 C CA . GLN A 1 113 ? -1.828 -3.644 -18.198 1.00 91.75 113 GLN A CA 1
ATOM 830 C C . GLN A 1 113 ? -1.524 -2.785 -16.958 1.00 91.75 113 GLN A C 1
ATOM 832 O O . GLN A 1 113 ? -2.392 -2.034 -16.517 1.00 91.75 113 GLN A O 1
ATOM 837 N N . GLY A 1 114 ? -0.307 -2.867 -16.405 1.00 93.38 114 GLY A N 1
ATOM 838 C CA . GLY A 1 114 ? 0.019 -2.295 -15.097 1.00 93.38 114 GLY A CA 1
ATOM 839 C C . GLY A 1 114 ? -0.808 -2.910 -13.960 1.00 93.38 114 GLY A C 1
ATOM 840 O O . GLY A 1 114 ? -1.435 -3.957 -14.118 1.00 93.38 114 GLY A O 1
ATOM 841 N N . ILE A 1 115 ? -0.824 -2.249 -12.804 1.00 94.00 115 ILE A N 1
ATOM 842 C CA . ILE A 1 115 ? -1.700 -2.601 -11.676 1.00 94.00 115 ILE A CA 1
ATOM 843 C C . ILE A 1 115 ? -2.440 -1.355 -11.230 1.00 94.00 115 ILE A C 1
ATOM 845 O O . ILE A 1 115 ? -1.854 -0.281 -11.117 1.00 94.00 115 ILE A O 1
ATOM 849 N N . ASN A 1 116 ? -3.725 -1.520 -10.948 1.00 94.81 116 ASN A N 1
ATOM 850 C CA . ASN A 1 116 ? -4.529 -0.526 -10.266 1.00 94.81 116 ASN A CA 1
ATOM 851 C C . ASN A 1 116 ? -5.446 -1.251 -9.282 1.00 94.81 116 ASN A C 1
ATOM 853 O O . ASN A 1 116 ? -6.336 -1.990 -9.703 1.00 94.81 116 ASN A O 1
ATOM 857 N N . GLY A 1 117 ? -5.196 -1.059 -7.994 1.00 94.88 117 GLY A N 1
ATOM 858 C CA . GLY A 1 117 ? -5.949 -1.698 -6.925 1.00 94.88 117 GLY A CA 1
ATOM 859 C C . GLY A 1 117 ? -5.837 -0.921 -5.623 1.00 94.88 117 GLY A C 1
ATOM 860 O O . GLY A 1 117 ? -5.291 0.181 -5.580 1.00 94.88 117 GLY A O 1
ATOM 861 N N . GLU A 1 118 ? -6.349 -1.502 -4.550 1.00 95.31 118 GLU A N 1
ATOM 862 C CA . GLU A 1 118 ? -6.335 -0.902 -3.224 1.00 95.31 118 GLU A CA 1
ATOM 863 C C . GLU A 1 118 ? -5.784 -1.889 -2.205 1.00 95.31 118 GLU A C 1
ATOM 865 O O . GLU A 1 118 ? -6.087 -3.082 -2.234 1.00 95.31 118 GLU A O 1
ATOM 870 N N . LEU A 1 119 ? -4.996 -1.375 -1.269 1.00 95.06 119 LEU A N 1
ATOM 871 C CA . LEU A 1 119 ? -4.661 -2.079 -0.048 1.00 95.06 119 LEU A CA 1
ATOM 872 C C . LEU A 1 119 ? -5.471 -1.464 1.087 1.00 95.06 119 LEU A C 1
ATOM 874 O O . LEU A 1 119 ? -5.362 -0.267 1.362 1.00 95.06 119 LEU A O 1
ATOM 878 N N . ARG A 1 120 ? -6.284 -2.291 1.738 1.00 95.38 120 ARG A N 1
ATOM 879 C CA . ARG A 1 120 ? -7.104 -1.894 2.882 1.00 95.38 120 ARG A CA 1
ATOM 880 C C . ARG A 1 120 ? -6.547 -2.540 4.138 1.00 95.38 120 ARG A C 1
ATOM 882 O O . ARG A 1 120 ? -6.169 -3.709 4.113 1.00 95.38 120 ARG A O 1
ATOM 889 N N . ILE A 1 121 ? -6.473 -1.786 5.226 1.00 94.88 121 ILE A N 1
ATOM 890 C CA . ILE A 1 121 ? -5.974 -2.267 6.515 1.00 94.88 121 ILE A CA 1
ATOM 891 C C . ILE A 1 121 ? -6.987 -1.912 7.584 1.00 94.88 121 ILE A C 1
ATOM 893 O O . ILE A 1 121 ? -7.206 -0.736 7.864 1.00 94.88 121 ILE A O 1
ATOM 897 N N . ASN A 1 122 ? -7.584 -2.912 8.219 1.00 94.06 122 ASN A N 1
ATOM 898 C CA . ASN A 1 122 ? -8.515 -2.684 9.310 1.00 94.06 122 ASN A CA 1
ATOM 899 C C . ASN A 1 122 ? -7.810 -1.938 10.455 1.00 94.06 122 ASN A C 1
ATOM 901 O O . ASN A 1 122 ? -6.807 -2.382 11.014 1.00 94.06 122 ASN A O 1
ATOM 905 N N . ALA A 1 123 ? -8.346 -0.776 10.813 1.00 92.00 123 ALA A N 1
ATOM 906 C CA . ALA A 1 123 ? -7.746 0.140 11.769 1.00 92.00 123 ALA A CA 1
ATOM 907 C C . ALA A 1 123 ? -7.860 -0.337 13.229 1.00 92.00 123 ALA A C 1
ATOM 909 O O . ALA A 1 123 ? -7.316 0.308 14.126 1.00 92.00 123 ALA A O 1
ATOM 910 N N . ASN A 1 124 ? -8.565 -1.440 13.499 1.00 90.06 124 ASN A N 1
ATOM 911 C CA . ASN A 1 124 ? -8.717 -2.011 14.837 1.00 90.06 124 ASN A CA 1
ATOM 912 C C . ASN A 1 124 ? -7.771 -3.185 15.099 1.00 90.06 124 ASN A C 1
ATOM 914 O O . ASN A 1 124 ? -7.248 -3.290 16.210 1.00 90.06 124 ASN A O 1
ATOM 918 N N . ASP A 1 125 ? -7.582 -4.066 14.114 1.00 88.50 125 ASP A N 1
ATOM 919 C CA . ASP A 1 125 ? -6.834 -5.322 14.265 1.00 88.50 125 ASP A CA 1
ATOM 920 C C . ASP A 1 125 ? -5.638 -5.465 13.305 1.00 88.50 125 ASP A C 1
ATOM 922 O O . ASP A 1 125 ? -4.835 -6.380 13.469 1.00 88.50 125 ASP A O 1
ATOM 926 N N . GLY A 1 126 ? -5.480 -4.550 12.343 1.00 88.94 126 GLY A N 1
ATOM 927 C CA . GLY A 1 126 ? -4.383 -4.556 11.376 1.00 88.94 126 GLY A CA 1
ATOM 928 C C . GLY A 1 126 ? -4.527 -5.584 10.260 1.00 88.94 126 GLY A C 1
ATOM 929 O O . GLY A 1 126 ? -3.566 -5.803 9.524 1.00 88.94 126 GLY A O 1
ATOM 930 N N . ARG A 1 127 ? -5.693 -6.226 10.113 1.00 92.44 127 ARG A N 1
ATOM 931 C CA . ARG A 1 127 ? -5.926 -7.184 9.028 1.00 92.44 127 ARG A CA 1
ATOM 932 C C . ARG A 1 127 ? -5.884 -6.488 7.673 1.00 92.44 127 ARG A C 1
ATOM 934 O O . ARG A 1 127 ? -6.509 -5.449 7.480 1.00 92.44 127 ARG A O 1
ATOM 941 N N . LEU A 1 128 ? -5.149 -7.097 6.750 1.00 93.12 128 LEU A N 1
ATOM 942 C CA . LEU A 1 128 ? -4.953 -6.631 5.384 1.00 93.12 128 LEU A CA 1
ATOM 943 C C . LEU A 1 128 ? -6.026 -7.241 4.477 1.00 93.12 128 LEU A C 1
ATOM 945 O O . LEU A 1 128 ? -6.253 -8.449 4.521 1.00 93.12 128 LEU A O 1
ATOM 949 N N . THR A 1 129 ? -6.626 -6.417 3.627 1.00 94.00 129 THR A N 1
ATOM 950 C CA . THR A 1 129 ? -7.544 -6.844 2.571 1.00 94.00 129 THR A CA 1
ATOM 951 C C . THR A 1 129 ? -7.054 -6.252 1.246 1.00 94.00 129 THR A C 1
ATOM 953 O O . THR A 1 129 ? -7.278 -5.064 0.985 1.00 94.00 129 THR A O 1
ATOM 956 N N . PRO A 1 130 ? -6.344 -7.030 0.412 1.00 93.06 130 PRO A N 1
ATOM 957 C CA . PRO A 1 130 ? -5.981 -6.596 -0.930 1.00 93.06 130 PRO A CA 1
ATOM 958 C C . PRO A 1 130 ? -7.219 -6.589 -1.836 1.00 93.06 130 PRO A C 1
ATOM 960 O O . PRO A 1 130 ? -8.014 -7.527 -1.844 1.00 93.06 130 PRO A O 1
ATOM 963 N N . VAL A 1 131 ? -7.384 -5.535 -2.631 1.00 92.50 131 VAL A N 1
ATOM 964 C CA . VAL A 1 131 ? -8.478 -5.390 -3.598 1.00 92.50 131 VAL A CA 1
ATOM 965 C C . VAL A 1 131 ? -7.868 -5.124 -4.964 1.00 92.50 131 VAL A C 1
ATOM 967 O O . VAL A 1 131 ? -7.229 -4.100 -5.175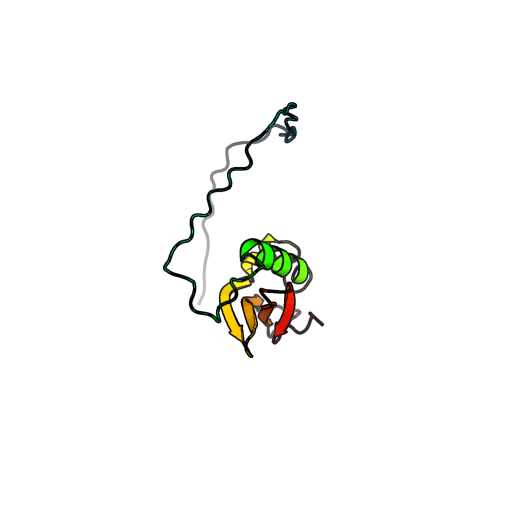 1.00 92.50 131 VAL A O 1
ATOM 970 N N . MET A 1 132 ? -8.058 -6.048 -5.908 1.00 88.19 132 MET A N 1
ATOM 971 C CA . MET A 1 132 ? -7.472 -5.952 -7.257 1.00 88.19 132 MET A CA 1
ATOM 972 C C . MET A 1 132 ? -5.929 -5.855 -7.258 1.00 88.19 132 MET A C 1
ATOM 974 O O . MET A 1 132 ? -5.338 -5.268 -8.163 1.00 88.19 132 MET A O 1
ATOM 978 N N . LEU A 1 133 ? -5.274 -6.463 -6.261 1.00 90.06 133 LEU A N 1
ATOM 979 C CA . LEU A 1 133 ? -3.817 -6.605 -6.166 1.00 90.06 133 LEU A CA 1
ATOM 980 C C . LEU A 1 133 ? -3.434 -8.076 -6.416 1.00 90.06 133 LEU A C 1
ATOM 982 O O . LEU A 1 133 ? -3.374 -8.857 -5.473 1.00 90.06 133 LEU A O 1
ATOM 986 N N . PRO A 1 134 ? -3.201 -8.488 -7.677 1.00 83.88 134 PRO A N 1
ATOM 987 C CA . PRO A 1 134 ? -3.158 -9.902 -8.074 1.00 83.88 134 PRO A CA 1
ATOM 988 C C . PRO A 1 134 ? -1.976 -10.710 -7.515 1.00 83.88 134 PRO A C 1
ATOM 990 O O . PRO A 1 134 ? -1.952 -11.926 -7.667 1.00 83.88 134 PRO A O 1
ATOM 993 N N . PHE A 1 135 ? -0.994 -10.050 -6.899 1.00 84.81 135 PHE A N 1
ATOM 994 C CA . PHE A 1 135 ? 0.200 -10.689 -6.329 1.00 84.81 135 PHE A CA 1
ATOM 995 C C . PHE A 1 135 ? 0.228 -10.663 -4.792 1.00 84.81 135 PHE A C 1
ATOM 997 O O . PHE A 1 135 ? 1.278 -10.894 -4.200 1.00 84.81 135 PHE A O 1
ATOM 1004 N N . LEU A 1 136 ? -0.895 -10.328 -4.152 1.00 82.56 136 LEU A N 1
ATOM 1005 C CA . LEU A 1 136 ? -1.074 -10.383 -2.702 1.00 82.56 136 LEU A CA 1
ATOM 1006 C C . LEU A 1 136 ? -2.264 -11.305 -2.416 1.00 82.56 136 LEU A C 1
ATOM 1008 O O . LEU A 1 136 ? -3.397 -10.922 -2.700 1.00 82.56 136 LEU A O 1
ATOM 1012 N N . ASP A 1 137 ? -1.989 -12.500 -1.890 1.00 61.59 137 ASP A N 1
ATOM 1013 C CA . ASP A 1 137 ? -2.978 -13.482 -1.411 1.00 61.59 137 ASP A CA 1
ATOM 1014 C C . ASP A 1 137 ? -2.703 -13.802 0.066 1.00 61.59 137 ASP A C 1
ATOM 1016 O O . ASP A 1 137 ? -1.503 -13.938 0.419 1.00 61.59 137 ASP A O 1
#

Foldseek 3Di:
DDDYDDDDDDDDDDDDDDDDDDPPPPPDDDDDDDDPPPPPPDDVPPPDPQDDDQPADPVRLLVVQLVLQCDPPQHVDSVSNVVQKDWPQWDQDPNFTKGKIWGWADADPVRNPTFTWMWIAGRHPRDIDTGRPVPHD

Secondary structure (DSSP, 8-state):
-------------------------------------------SSPPPTT----SS-HHHHHHHHHHHT-BTTTBSSHHHHHHHEEEEEEEEETTEEEEEEEEEE---SS-TT-EEEEEEEETTT--EEEES-TT--

Radius of gyration: 24.55 Å; chains: 1; bounding box: 56×36×84 Å

pLDDT: mean 74.53, std 21.73, range [36.03, 96.19]

Organism: NCBI:txid2698828

Sequence (137 aa):
MNKGQWIISAFVAGALATAGAYIAIQWNAMPPEGQASADDRANPNGPMAGQTSPRLSEQAAQTIAVQTLMGDPYGRTSAEVLKNMTAKGLELNAGQSEWVWEVRIAPSADMPQGINGELRINANDGRLTPVMLPFLD